Protein AF-A0A3D2Q8N7-F1 (afdb_monomer)

Mean predicted aligned error: 4.84 Å

Secondary structure (DSSP, 8-state):
-HHHHHTTSS-HHHHHHHHHHHHHHHHHHHHHHHHHHHHHSSS-GGGGTT-HHHHHHHHHHHHHHHHHHHHHHHHTT----HHHHHHHHHHHHHHHHH-

pLDDT: mean 90.12, std 7.33, range [51.91, 97.88]

Radius of gyration: 17.2 Å; Cα contacts (8 Å, |Δi|>4): 54; chains: 1; bounding box: 36×18×46 Å

Foldseek 3Di:
DCVCCVVVVDPPVRVVVVCVVVVVVCCVPPVPVVVCCLPPVQAPCVVCPVPNVLVVVLLVQLVVQLVVVVVVCVVVVHDDDSVCSSSVSSNVSRVVVVD

Solvent-accessible surface area (backbone atoms only — not comparable to full-atom values): 5669 Å² total; per-residue (Å²): 112,68,66,48,39,72,70,67,79,35,56,67,72,59,49,51,56,53,45,54,54,52,52,50,51,45,47,71,77,59,33,63,64,59,52,48,43,62,56,59,69,68,41,68,66,78,82,30,71,93,45,56,68,57,55,53,52,43,53,52,49,18,52,50,55,30,50,53,51,50,51,56,34,55,74,74,66,48,94,71,62,66,65,58,42,41,52,51,33,46,46,52,48,42,44,74,74,71,102

Sequence (99 aa):
MGTSVGSGALTLVRAVFIAAIFEFAGAFFAGAQVSQTIQRGLVDPDLFLTTPLVLILGMCGALLGTGIWLQIASYFGWPVSTTHAIVGAILGFGGIIGG

Structure (mmCIF, N/CA/C/O backbone):
data_AF-A0A3D2Q8N7-F1
#
_entry.id   AF-A0A3D2Q8N7-F1
#
loop_
_atom_site.group_PDB
_atom_site.id
_atom_site.type_symbol
_atom_site.label_atom_id
_atom_site.label_alt_id
_atom_site.label_comp_id
_atom_site.label_asym_id
_atom_site.label_entity_id
_atom_site.label_seq_id
_atom_site.pdbx_PDB_ins_code
_atom_site.Cartn_x
_atom_site.Cartn_y
_atom_site.Cartn_z
_atom_site.occupancy
_atom_site.B_iso_or_equiv
_atom_site.auth_seq_id
_atom_site.auth_comp_id
_atom_site.auth_asym_id
_atom_site.auth_atom_id
_atom_site.pdbx_PDB_model_num
ATOM 1 N N . MET A 1 1 ? -11.645 4.044 8.297 1.00 84.44 1 MET A N 1
ATOM 2 C CA . MET A 1 1 ? -12.198 3.544 9.581 1.00 84.44 1 MET A CA 1
ATOM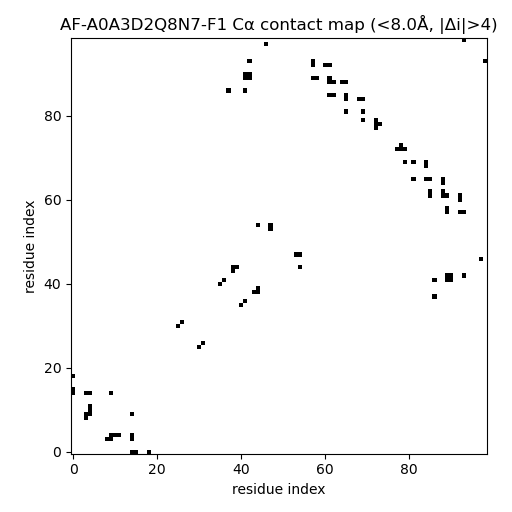 3 C C . MET A 1 1 ? -11.899 4.412 10.816 1.00 84.44 1 MET A C 1
ATOM 5 O O . MET A 1 1 ? -12.456 4.124 11.869 1.00 84.44 1 MET A O 1
ATOM 9 N N . GLY A 1 2 ? -11.080 5.475 10.739 1.00 86.38 2 GLY A N 1
ATOM 10 C CA . GLY A 1 2 ? -10.727 6.284 11.923 1.00 86.38 2 GLY A CA 1
ATOM 11 C C . GLY A 1 2 ? -11.904 7.009 12.593 1.00 86.38 2 GLY A C 1
ATOM 12 O O . GLY A 1 2 ? -11.971 7.059 13.815 1.00 86.38 2 GLY A O 1
ATOM 13 N N . THR A 1 3 ? -12.876 7.494 11.814 1.00 91.19 3 THR A N 1
ATOM 14 C CA . THR A 1 3 ? 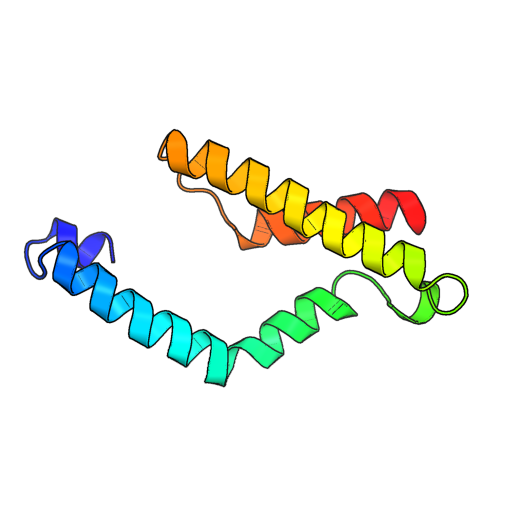-14.074 8.182 12.330 1.00 91.19 3 THR A CA 1
ATOM 15 C C . THR A 1 3 ? -15.013 7.238 13.081 1.00 91.19 3 THR A C 1
ATOM 17 O O . THR A 1 3 ? -15.451 7.568 14.175 1.00 91.19 3 THR A O 1
ATOM 20 N N . SER A 1 4 ? -15.276 6.043 12.543 1.00 90.75 4 SER A N 1
ATOM 21 C CA . SER A 1 4 ? -16.187 5.058 13.147 1.00 90.75 4 SER A CA 1
ATOM 22 C C . SER A 1 4 ? -15.652 4.455 14.447 1.00 90.75 4 SER A C 1
ATOM 24 O O . SER A 1 4 ? -16.427 4.161 15.355 1.00 90.75 4 SER A O 1
ATOM 26 N N . VAL A 1 5 ? -14.331 4.257 14.536 1.00 92.12 5 VAL A N 1
ATOM 27 C CA . VAL A 1 5 ? -13.685 3.795 15.774 1.00 92.12 5 VAL A CA 1
ATOM 28 C C . VAL A 1 5 ? -13.546 4.952 16.768 1.00 92.12 5 VAL A C 1
ATOM 30 O O . VAL A 1 5 ? -13.842 4.779 17.945 1.00 92.12 5 VAL A O 1
ATOM 33 N N . GLY A 1 6 ? -13.174 6.149 16.299 1.00 90.19 6 GLY A N 1
ATOM 34 C CA . GLY A 1 6 ? -13.028 7.341 17.140 1.00 90.19 6 GLY A CA 1
ATOM 35 C C . GLY A 1 6 ? -14.338 7.843 17.758 1.00 90.19 6 GLY A C 1
ATOM 36 O O . GLY A 1 6 ? -14.314 8.378 18.861 1.00 90.19 6 GLY A O 1
ATOM 37 N N . SER A 1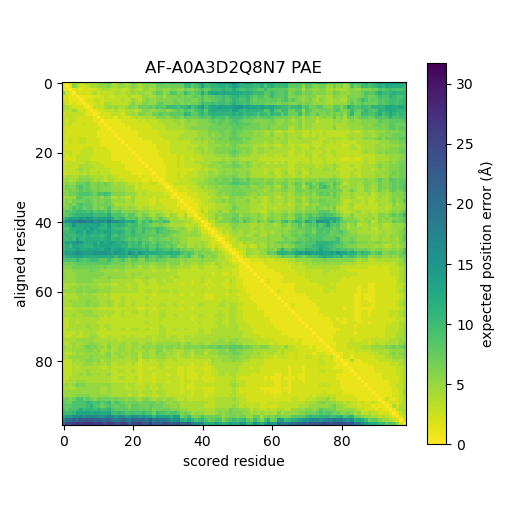 7 ? -15.484 7.628 17.101 1.00 94.06 7 SER A N 1
ATOM 38 C CA . SER A 1 7 ? -16.809 7.970 17.640 1.00 94.06 7 SER A CA 1
ATOM 39 C C . SER A 1 7 ? -17.388 6.919 18.596 1.00 94.06 7 SER A C 1
ATOM 41 O O . SER A 1 7 ? -18.500 7.095 19.089 1.00 94.06 7 SER A O 1
ATOM 43 N N . GLY A 1 8 ? -16.694 5.796 18.813 1.00 89.06 8 GLY A N 1
ATOM 44 C CA . GLY A 1 8 ? -17.183 4.680 19.628 1.00 89.06 8 GLY A CA 1
ATOM 45 C C . GLY A 1 8 ? -18.279 3.830 18.971 1.00 89.06 8 GLY A C 1
ATOM 46 O O . GLY A 1 8 ? -18.816 2.934 19.618 1.00 89.06 8 GLY A O 1
ATOM 47 N N . ALA A 1 9 ? -18.607 4.062 17.694 1.00 92.69 9 ALA A N 1
ATOM 48 C CA . ALA A 1 9 ? -19.631 3.289 16.984 1.00 92.69 9 ALA A CA 1
ATOM 49 C C . ALA A 1 9 ? -19.183 1.845 16.693 1.00 92.69 9 ALA A C 1
ATOM 51 O O . ALA A 1 9 ? -20.001 0.925 16.672 1.00 92.69 9 ALA A O 1
ATOM 52 N N . LEU A 1 10 ? -17.881 1.633 16.474 1.00 91.06 10 LEU A N 1
ATOM 53 C CA . LEU A 1 10 ? -17.286 0.317 16.240 1.00 91.06 10 LEU A CA 1
ATOM 54 C C . LEU A 1 10 ? -16.036 0.115 17.097 1.00 91.06 10 LEU A C 1
ATOM 56 O O . LEU A 1 10 ? -15.230 1.022 17.278 1.00 91.06 10 LEU A O 1
ATOM 60 N N . THR A 1 11 ? -15.830 -1.116 17.568 1.00 94.19 11 THR A N 1
ATOM 61 C CA . THR A 1 11 ? -14.559 -1.509 18.188 1.00 94.19 11 THR A CA 1
ATOM 62 C C . THR A 1 11 ? -13.481 -1.699 17.120 1.00 94.19 11 THR A C 1
ATOM 64 O O . THR A 1 11 ? -13.786 -2.075 15.985 1.00 94.19 11 THR A O 1
ATOM 67 N N . LEU A 1 12 ? -12.210 -1.490 17.484 1.00 93.31 12 LEU A N 1
ATOM 68 C CA . LEU A 1 12 ? -11.076 -1.586 16.555 1.00 93.31 12 LEU A CA 1
ATOM 69 C C . LEU A 1 12 ? -11.047 -2.928 15.806 1.00 93.31 12 LEU A C 1
ATOM 71 O O . LEU A 1 12 ? -10.958 -2.952 14.584 1.00 93.31 12 LEU A O 1
ATOM 75 N N . VAL A 1 13 ? -11.200 -4.041 16.531 1.00 94.00 13 VAL A N 1
ATOM 76 C CA . VAL A 1 13 ? -11.171 -5.392 15.946 1.00 94.00 13 VAL A CA 1
ATOM 77 C C . VAL A 1 13 ? -12.281 -5.571 14.907 1.00 94.00 13 VAL A C 1
ATOM 79 O O . VAL A 1 13 ? -12.021 -6.046 13.804 1.00 94.00 13 VAL A O 1
ATOM 82 N N . ARG A 1 14 ? -13.513 -5.139 15.216 1.00 94.06 14 ARG A N 1
ATOM 83 C CA . ARG A 1 14 ? -14.641 -5.225 14.274 1.00 94.06 14 ARG A CA 1
ATOM 84 C C . ARG A 1 14 ? -14.403 -4.357 13.041 1.00 94.06 14 ARG A C 1
ATOM 86 O O . ARG A 1 14 ? -14.659 -4.805 11.928 1.00 94.06 14 ARG A O 1
ATOM 93 N N . ALA A 1 15 ? -13.883 -3.146 13.232 1.00 95.00 15 ALA A N 1
ATOM 94 C CA . ALA A 1 15 ? -13.582 -2.237 12.133 1.00 95.00 15 ALA A CA 1
ATOM 95 C C . ALA A 1 15 ? -12.517 -2.805 11.180 1.00 95.00 15 ALA A C 1
ATOM 97 O O . ALA A 1 15 ? -12.662 -2.656 9.970 1.00 95.00 15 ALA A O 1
ATOM 98 N N . VAL A 1 16 ? -11.493 -3.492 11.702 1.00 94.69 16 VAL A N 1
ATOM 99 C CA . VAL A 1 16 ? -10.456 -4.148 10.885 1.00 94.69 16 VAL A CA 1
ATOM 100 C C . VAL A 1 16 ? -11.040 -5.284 10.043 1.00 94.69 16 VAL A C 1
ATOM 102 O O . VAL A 1 16 ? -10.764 -5.341 8.848 1.00 94.69 16 VAL A O 1
ATOM 105 N N . PHE A 1 17 ? -11.886 -6.148 10.616 1.00 95.69 17 PHE A N 1
ATOM 106 C CA . PHE A 1 17 ? -12.527 -7.228 9.852 1.00 95.69 17 PHE A CA 1
ATOM 107 C C . PHE A 1 17 ? -13.426 -6.701 8.732 1.00 95.69 17 PHE A C 1
ATOM 109 O O . PHE A 1 17 ? -13.362 -7.192 7.606 1.00 95.69 17 PHE A O 1
ATOM 116 N N . ILE A 1 18 ? -14.237 -5.680 9.025 1.00 94.94 18 ILE A N 1
ATOM 117 C CA . ILE A 1 18 ? -15.084 -5.035 8.016 1.00 94.94 18 ILE A CA 1
ATOM 118 C C . ILE A 1 18 ? -14.203 -4.422 6.923 1.00 94.94 18 ILE A C 1
ATOM 120 O O . ILE A 1 18 ? -14.440 -4.671 5.744 1.00 94.94 18 ILE A O 1
ATOM 124 N N . ALA A 1 19 ? -13.163 -3.671 7.299 1.00 94.94 19 ALA A N 1
ATOM 125 C CA . ALA A 1 19 ? -12.242 -3.070 6.340 1.00 94.94 19 ALA A CA 1
ATOM 126 C C . ALA A 1 19 ? -11.610 -4.127 5.430 1.00 94.94 19 ALA A C 1
ATOM 128 O O . ALA A 1 19 ? -11.664 -3.971 4.222 1.00 94.94 19 ALA A O 1
ATOM 129 N N . ALA A 1 20 ? -11.099 -5.231 5.977 1.00 95.12 20 ALA A N 1
ATOM 130 C CA . ALA A 1 20 ? -10.468 -6.283 5.183 1.00 95.12 20 ALA A CA 1
ATOM 131 C C . ALA A 1 20 ? -11.399 -6.854 4.097 1.00 95.12 20 ALA A C 1
ATOM 133 O O . ALA A 1 20 ? -10.983 -6.999 2.949 1.00 95.12 20 ALA A O 1
ATOM 134 N N . ILE A 1 21 ? -12.664 -7.136 4.438 1.00 96.62 21 ILE A N 1
ATOM 135 C CA . ILE A 1 21 ? -13.647 -7.681 3.486 1.00 96.62 21 ILE A CA 1
ATOM 136 C C . ILE A 1 21 ? -13.949 -6.668 2.378 1.00 96.62 21 ILE A C 1
ATOM 138 O O . ILE A 1 21 ? -13.921 -7.018 1.199 1.00 96.62 21 ILE A O 1
ATOM 142 N N . PHE A 1 22 ? -14.237 -5.419 2.745 1.00 95.69 22 PHE A N 1
ATOM 143 C CA . PHE A 1 22 ? -14.640 -4.400 1.775 1.00 95.69 22 PHE A CA 1
ATOM 144 C C . PHE A 1 22 ? -13.470 -3.873 0.935 1.00 95.69 22 PHE A C 1
ATOM 146 O O . PHE A 1 22 ? -13.662 -3.631 -0.252 1.00 95.69 22 PHE A O 1
ATOM 153 N N . GLU A 1 23 ? -12.268 -3.753 1.501 1.00 94.94 23 GLU A N 1
ATOM 154 C CA . GLU A 1 23 ? -11.044 -3.416 0.759 1.00 94.94 23 GLU A CA 1
ATOM 155 C C . GLU A 1 23 ? -10.724 -4.504 -0.269 1.00 94.94 23 GLU A C 1
ATOM 157 O O . GLU A 1 23 ? -10.489 -4.202 -1.437 1.00 94.94 23 GLU A O 1
ATOM 162 N N . PHE A 1 24 ? -10.794 -5.783 0.123 1.00 95.12 24 PHE A N 1
ATOM 163 C CA . PHE A 1 24 ? -10.580 -6.889 -0.809 1.00 95.12 24 PHE A CA 1
ATOM 164 C C . PHE A 1 24 ? -11.645 -6.923 -1.910 1.00 95.12 24 PHE A C 1
ATOM 166 O O . PHE A 1 24 ? -11.308 -7.020 -3.089 1.00 95.12 24 PHE A O 1
ATOM 173 N N . ALA A 1 25 ? -12.925 -6.811 -1.544 1.00 96.06 25 ALA A N 1
ATOM 174 C CA . ALA A 1 25 ? -14.014 -6.781 -2.514 1.00 96.06 25 ALA A CA 1
ATOM 175 C C . ALA A 1 25 ? -13.861 -5.598 -3.486 1.00 96.06 25 ALA A C 1
ATOM 177 O O . ALA A 1 25 ? -13.974 -5.778 -4.697 1.00 96.06 25 ALA A O 1
ATOM 178 N N . GLY A 1 26 ? -13.538 -4.407 -2.978 1.00 94.50 26 GLY A N 1
ATOM 179 C CA . GLY A 1 26 ? -13.271 -3.227 -3.797 1.00 94.50 26 GLY A CA 1
ATOM 180 C C . GLY A 1 26 ? -12.089 -3.432 -4.744 1.00 94.50 26 GLY A C 1
ATOM 181 O O . GLY A 1 26 ? -12.211 -3.170 -5.939 1.00 94.50 26 GLY A O 1
ATOM 182 N N . ALA A 1 27 ? -10.972 -3.968 -4.248 1.00 92.56 27 ALA A N 1
ATOM 183 C CA . ALA A 1 27 ? -9.804 -4.274 -5.069 1.00 92.56 27 ALA A CA 1
ATOM 184 C C . ALA A 1 27 ? -10.119 -5.305 -6.166 1.00 92.56 27 ALA A C 1
ATOM 186 O O . ALA A 1 27 ? -9.692 -5.137 -7.307 1.00 92.56 27 ALA A O 1
ATOM 187 N N . PHE A 1 28 ? -10.904 -6.336 -5.850 1.00 93.81 28 PHE A N 1
ATOM 188 C CA . PHE A 1 28 ? -11.279 -7.380 -6.800 1.00 93.81 28 PHE A CA 1
ATOM 189 C C . PHE A 1 28 ? -12.236 -6.871 -7.889 1.00 93.81 28 PHE A C 1
ATOM 191 O O . PHE A 1 28 ? -12.011 -7.126 -9.070 1.00 93.81 28 PHE A O 1
ATOM 198 N N . PHE A 1 29 ? -13.287 -6.133 -7.516 1.00 93.25 29 PHE A N 1
ATOM 199 C CA . PHE A 1 29 ? -14.314 -5.688 -8.466 1.00 93.25 29 PHE A CA 1
ATOM 200 C C . PHE A 1 29 ? -13.956 -4.392 -9.206 1.00 93.25 29 PHE A C 1
ATOM 202 O O . PHE A 1 29 ? -14.359 -4.224 -10.354 1.00 93.25 29 PHE A O 1
ATOM 209 N N . ALA A 1 30 ? -13.216 -3.477 -8.574 1.00 91.44 30 ALA A N 1
ATOM 210 C CA . ALA A 1 30 ? -12.954 -2.132 -9.098 1.00 91.44 30 ALA A CA 1
ATOM 211 C C . ALA A 1 30 ? -11.458 -1.796 -9.261 1.00 91.44 30 ALA A C 1
ATOM 213 O O . ALA A 1 30 ? -11.119 -0.735 -9.787 1.00 91.44 30 ALA A O 1
ATOM 214 N N . GLY A 1 31 ? -10.539 -2.679 -8.856 1.00 88.94 31 GLY A N 1
ATOM 215 C CA . GLY A 1 31 ? -9.098 -2.399 -8.902 1.00 88.94 31 GLY A CA 1
ATOM 216 C C . GLY A 1 31 ? -8.488 -2.379 -10.308 1.00 88.94 31 GLY A C 1
ATOM 217 O O . GLY A 1 31 ? -7.444 -1.757 -10.512 1.00 88.94 31 GLY A O 1
ATOM 218 N N . ALA A 1 32 ? -9.134 -3.012 -11.293 1.00 88.88 32 ALA A N 1
ATOM 219 C CA . ALA A 1 32 ? -8.583 -3.173 -12.642 1.00 88.88 32 ALA A CA 1
ATOM 220 C C . ALA A 1 32 ? -8.290 -1.832 -13.337 1.00 88.88 32 ALA A C 1
ATOM 222 O O . ALA A 1 32 ? -7.217 -1.654 -13.912 1.00 88.88 32 ALA A O 1
ATOM 223 N N . GLN A 1 33 ? -9.208 -0.866 -13.235 1.00 87.12 33 GLN A N 1
ATOM 224 C CA . GLN A 1 33 ? -9.058 0.434 -13.891 1.00 87.12 33 GLN A CA 1
ATOM 225 C C . GLN A 1 33 ? -7.884 1.236 -13.312 1.00 87.12 33 GLN A C 1
ATOM 227 O O . GLN A 1 33 ? -7.105 1.821 -14.058 1.00 87.12 33 GLN A O 1
ATOM 232 N N . VAL A 1 34 ? -7.708 1.221 -11.986 1.00 87.19 34 VAL A N 1
ATOM 233 C CA . VAL A 1 34 ? -6.584 1.907 -11.327 1.00 87.19 34 VAL A CA 1
ATOM 234 C C . VAL A 1 34 ? -5.259 1.228 -11.671 1.00 87.19 34 VAL A C 1
ATOM 236 O O . VAL A 1 34 ? -4.280 1.908 -11.974 1.00 87.19 34 VAL A O 1
ATOM 239 N N . SER A 1 35 ? -5.232 -0.109 -11.682 1.00 86.06 35 SER A N 1
ATOM 240 C CA . SER A 1 35 ? -4.037 -0.872 -12.051 1.00 86.06 35 SER A CA 1
ATOM 241 C C . SER A 1 35 ? -3.588 -0.563 -13.483 1.00 86.06 35 SER A C 1
ATOM 243 O O . SER A 1 35 ? -2.401 -0.341 -13.724 1.00 86.06 35 SER A O 1
ATOM 245 N N . GLN A 1 36 ? -4.535 -0.440 -14.417 1.00 85.25 36 GLN A N 1
ATOM 246 C CA . GLN A 1 36 ? -4.241 -0.083 -15.803 1.00 85.25 36 GLN A CA 1
ATOM 247 C C . GLN A 1 36 ? -3.657 1.332 -15.934 1.00 85.25 36 GLN A C 1
ATOM 249 O O . GLN A 1 36 ? -2.693 1.525 -16.677 1.00 85.25 36 GLN A O 1
ATOM 254 N N . THR A 1 37 ? -4.181 2.301 -15.178 1.00 86.25 37 THR A N 1
ATOM 255 C CA . THR A 1 37 ? -3.632 3.666 -15.130 1.00 86.25 37 THR A CA 1
ATOM 256 C C . THR A 1 37 ? -2.204 3.685 -14.590 1.00 86.25 37 THR A C 1
ATOM 258 O O . THR A 1 37 ? -1.361 4.389 -15.136 1.00 86.25 37 THR A O 1
ATOM 261 N N . ILE A 1 38 ? -1.894 2.892 -13.561 1.00 84.75 38 ILE A N 1
ATOM 262 C CA . ILE A 1 38 ? -0.530 2.816 -13.015 1.00 84.75 38 ILE A CA 1
ATOM 263 C C . ILE A 1 38 ? 0.439 2.164 -14.015 1.00 84.75 38 ILE A C 1
ATOM 265 O O . ILE A 1 38 ? 1.574 2.613 -14.139 1.00 84.75 38 ILE A O 1
ATOM 269 N N . GLN A 1 39 ? 0.000 1.136 -14.749 1.00 74.50 39 GLN A N 1
ATOM 270 C CA . GLN A 1 39 ? 0.859 0.407 -15.689 1.00 74.50 39 GLN A CA 1
ATOM 271 C C . GLN A 1 39 ? 1.118 1.154 -16.998 1.00 74.50 39 GLN A C 1
ATOM 273 O O . GLN A 1 39 ? 2.253 1.175 -17.450 1.00 74.50 39 GLN A O 1
ATOM 278 N N . ARG A 1 40 ? 0.078 1.719 -17.626 1.00 76.69 40 ARG A N 1
ATOM 279 C CA . ARG A 1 40 ? 0.179 2.357 -18.955 1.00 76.69 40 ARG A CA 1
ATOM 280 C C . ARG A 1 40 ? 0.086 3.876 -18.927 1.00 76.69 40 ARG A C 1
ATOM 282 O O . ARG A 1 40 ? 0.478 4.524 -19.885 1.00 76.69 40 ARG A O 1
ATOM 289 N N . GLY A 1 41 ? -0.467 4.451 -17.863 1.00 75.62 41 GLY A N 1
ATOM 290 C CA . GLY A 1 41 ? -0.620 5.900 -17.737 1.00 75.62 41 GLY A CA 1
ATOM 291 C C . GLY A 1 41 ? 0.623 6.614 -17.206 1.00 75.62 41 GLY A C 1
ATOM 292 O O . GLY A 1 41 ? 0.668 7.837 -17.269 1.00 75.62 41 GLY A O 1
ATOM 293 N N . LEU A 1 42 ? 1.608 5.878 -16.672 1.00 81.94 42 LEU A N 1
ATOM 294 C CA . LEU A 1 42 ? 2.821 6.449 -16.066 1.00 81.94 42 LEU A CA 1
ATOM 295 C C . LEU A 1 42 ? 4.100 6.136 -16.844 1.00 81.94 42 LEU A C 1
ATOM 297 O O . LEU A 1 42 ? 4.991 6.976 -16.909 1.00 81.94 42 LEU A O 1
ATOM 301 N N . VAL A 1 43 ? 4.205 4.931 -17.402 1.00 80.56 43 VAL A N 1
ATOM 302 C CA . VAL A 1 43 ? 5.355 4.472 -18.186 1.00 80.56 43 VAL A CA 1
ATOM 303 C C . VAL A 1 43 ? 4.808 3.754 -19.409 1.00 80.56 43 VAL A C 1
ATOM 305 O O . VAL A 1 43 ? 3.911 2.926 -19.272 1.00 80.56 43 VAL A O 1
ATOM 308 N N . ASP A 1 44 ? 5.334 4.072 -20.590 1.00 82.75 44 ASP A N 1
ATOM 309 C CA . ASP A 1 44 ? 4.951 3.385 -21.819 1.00 82.75 44 ASP A CA 1
ATOM 310 C C . ASP A 1 44 ? 5.681 2.029 -21.903 1.00 82.75 44 ASP A C 1
ATOM 312 O O . ASP A 1 44 ? 6.910 2.007 -22.037 1.00 82.75 44 ASP A O 1
ATOM 316 N N . PRO A 1 45 ? 4.974 0.884 -21.800 1.00 77.88 45 PRO A N 1
ATOM 317 C CA . PRO A 1 45 ? 5.600 -0.434 -21.853 1.00 77.88 45 PRO A CA 1
ATOM 318 C C . PRO A 1 45 ? 6.243 -0.726 -23.213 1.00 77.88 45 PRO A C 1
ATOM 320 O O . PRO A 1 45 ? 7.159 -1.550 -23.281 1.00 77.88 45 PRO A O 1
ATOM 323 N N . ASP A 1 46 ? 5.793 -0.055 -24.278 1.00 82.12 46 ASP A N 1
ATOM 324 C CA . ASP A 1 46 ? 6.261 -0.305 -25.642 1.00 82.12 46 ASP A CA 1
ATOM 325 C C . ASP A 1 46 ? 7.719 0.154 -25.839 1.00 82.12 46 ASP A C 1
ATOM 327 O O . ASP A 1 46 ? 8.456 -0.396 -26.662 1.00 82.12 46 ASP A O 1
ATOM 331 N N . LEU A 1 47 ? 8.194 1.082 -25.002 1.00 78.62 47 LEU A N 1
ATOM 332 C CA . LEU A 1 47 ? 9.596 1.512 -24.971 1.00 78.62 47 LEU A CA 1
ATOM 333 C C . LEU A 1 47 ? 10.547 0.417 -24.459 1.00 78.62 47 LEU A C 1
ATOM 335 O O . LEU A 1 47 ? 11.742 0.449 -24.747 1.00 78.62 47 LEU A O 1
ATOM 339 N N . PHE A 1 48 ? 10.028 -0.577 -23.732 1.00 80.81 48 PHE A N 1
ATOM 340 C CA . PHE A 1 48 ? 10.817 -1.633 -23.088 1.00 80.81 48 PHE A CA 1
ATOM 341 C C . PHE A 1 48 ? 10.728 -2.982 -23.813 1.00 80.81 48 PHE A C 1
ATOM 343 O O . PHE A 1 48 ? 11.200 -3.992 -23.289 1.00 80.81 48 PHE A O 1
ATOM 350 N N . LEU A 1 49 ? 10.162 -3.030 -25.026 1.00 80.94 49 LEU A N 1
ATOM 351 C CA . LEU A 1 49 ? 9.996 -4.277 -25.791 1.00 80.94 49 LEU A CA 1
ATOM 352 C C . LEU A 1 49 ? 11.328 -4.965 -26.120 1.00 80.94 49 LEU A C 1
ATOM 354 O O . LEU A 1 49 ? 11.390 -6.191 -26.207 1.00 80.94 49 LEU A O 1
ATOM 358 N N . THR A 1 50 ? 12.403 -4.193 -26.277 1.00 80.31 50 THR A N 1
ATOM 359 C CA . THR A 1 50 ? 13.754 -4.713 -26.532 1.00 80.31 50 THR A CA 1
ATOM 360 C C . THR A 1 50 ? 14.466 -5.165 -25.254 1.00 80.31 50 THR A C 1
ATOM 362 O O . THR A 1 50 ? 15.408 -5.954 -25.327 1.00 80.31 50 THR A O 1
ATOM 365 N N . THR A 1 51 ? 14.017 -4.707 -24.080 1.00 84.56 51 THR A N 1
ATOM 366 C CA . THR A 1 51 ? 14.640 -4.963 -22.770 1.00 84.56 51 THR A CA 1
ATOM 367 C C . THR A 1 51 ? 13.600 -5.183 -21.651 1.00 84.56 51 THR A C 1
ATOM 369 O O . THR A 1 51 ? 13.620 -4.502 -20.622 1.00 84.56 51 THR A O 1
ATOM 372 N N . PRO A 1 52 ? 12.719 -6.198 -21.759 1.00 85.50 52 PRO A N 1
ATOM 373 C CA . PRO A 1 52 ? 11.605 -6.398 -20.819 1.00 85.50 52 PRO A CA 1
ATOM 374 C C . PRO A 1 52 ? 12.056 -6.652 -19.371 1.00 85.50 52 PRO A C 1
ATOM 376 O O . PRO A 1 52 ? 11.348 -6.325 -18.420 1.00 85.50 52 PRO A O 1
ATOM 379 N N . LEU A 1 53 ? 13.264 -7.197 -19.186 1.00 89.81 53 LEU A N 1
ATOM 380 C CA . LEU A 1 53 ? 13.867 -7.417 -17.870 1.00 89.81 53 LEU A CA 1
ATOM 381 C C . LEU A 1 53 ? 14.044 -6.105 -17.086 1.00 89.81 53 LEU A C 1
ATOM 383 O O . LEU A 1 53 ? 13.889 -6.085 -15.866 1.00 89.81 53 LEU A O 1
ATOM 387 N N . VAL A 1 54 ? 14.340 -5.009 -17.785 1.00 88.44 54 VAL A N 1
ATOM 388 C CA . VAL A 1 54 ? 14.571 -3.698 -17.176 1.00 88.44 54 VAL A CA 1
ATOM 389 C C . VAL A 1 54 ? 13.271 -3.132 -16.608 1.00 88.44 54 VAL A C 1
ATOM 391 O O . VAL A 1 54 ? 13.264 -2.629 -15.486 1.00 88.44 54 VAL A O 1
ATOM 394 N N . LEU A 1 55 ? 12.154 -3.300 -17.324 1.00 88.81 55 LEU A N 1
ATOM 395 C CA . LEU A 1 55 ? 10.832 -2.911 -16.834 1.00 88.81 55 LEU A CA 1
ATOM 396 C C . LEU A 1 55 ? 10.434 -3.709 -15.585 1.00 88.81 55 LEU A C 1
ATOM 398 O O . LEU A 1 55 ? 9.946 -3.132 -14.615 1.00 88.81 55 LEU A O 1
ATOM 402 N N . ILE A 1 56 ? 10.680 -5.023 -15.581 1.00 90.50 56 ILE A N 1
ATOM 403 C CA . ILE A 1 56 ? 10.396 -5.889 -14.424 1.00 90.50 56 ILE A CA 1
ATOM 404 C C . ILE A 1 56 ? 11.203 -5.435 -13.205 1.00 90.50 56 ILE A C 1
ATOM 406 O O . ILE A 1 56 ? 10.636 -5.232 -12.132 1.00 90.50 56 ILE A O 1
ATOM 410 N N . LEU A 1 57 ? 12.513 -5.229 -13.369 1.00 92.12 57 LEU A N 1
ATOM 411 C CA . LEU A 1 57 ? 13.384 -4.745 -12.296 1.00 92.12 57 LEU A CA 1
ATOM 412 C C . LEU A 1 57 ? 12.959 -3.358 -11.798 1.00 92.12 57 LEU A C 1
ATOM 414 O O . LEU A 1 57 ? 12.939 -3.137 -10.588 1.00 92.12 57 LEU A O 1
ATOM 418 N N . GLY A 1 58 ? 12.566 -2.456 -12.700 1.00 91.56 58 GLY A N 1
ATOM 419 C CA . GLY A 1 58 ? 12.045 -1.131 -12.362 1.00 91.56 58 GLY A CA 1
ATOM 420 C C . GLY A 1 58 ? 10.764 -1.196 -11.528 1.00 91.56 58 GLY A C 1
ATOM 421 O O . GLY A 1 58 ? 10.689 -0.585 -10.462 1.00 91.56 58 GLY A O 1
ATOM 422 N N . MET A 1 59 ? 9.790 -2.011 -11.944 1.00 91.69 59 MET A N 1
ATOM 423 C CA . MET A 1 59 ? 8.547 -2.247 -11.196 1.00 91.69 59 MET A CA 1
ATOM 424 C C . MET A 1 59 ? 8.807 -2.881 -9.822 1.00 91.69 59 MET A C 1
ATOM 426 O O . MET A 1 59 ? 8.247 -2.438 -8.818 1.00 91.69 59 MET A O 1
ATOM 430 N N . CYS A 1 60 ? 9.680 -3.889 -9.748 1.00 94.31 60 CYS A N 1
ATOM 431 C CA . CYS A 1 60 ? 10.084 -4.498 -8.480 1.00 94.31 60 CYS A CA 1
ATOM 432 C C . CYS A 1 60 ? 10.770 -3.479 -7.559 1.00 94.31 60 CYS A C 1
ATOM 434 O O . CYS A 1 60 ? 10.454 -3.418 -6.370 1.00 94.31 60 CYS A O 1
ATOM 436 N N . GLY A 1 61 ? 11.665 -2.652 -8.103 1.00 94.69 61 GLY A N 1
ATOM 437 C CA . GLY A 1 61 ? 12.312 -1.563 -7.375 1.00 94.69 61 GLY A CA 1
ATOM 438 C C . GLY A 1 61 ? 11.306 -0.536 -6.854 1.00 94.69 61 GLY A C 1
ATOM 439 O O . GLY A 1 61 ? 11.380 -0.148 -5.689 1.00 94.69 61 GLY A O 1
ATOM 440 N N . ALA A 1 62 ? 10.317 -0.158 -7.669 1.00 94.12 62 ALA A N 1
ATOM 441 C CA . ALA A 1 62 ? 9.260 0.768 -7.273 1.00 94.12 62 ALA A CA 1
ATOM 442 C C . ALA A 1 62 ? 8.397 0.213 -6.127 1.00 94.12 62 ALA A C 1
ATOM 444 O O . ALA A 1 62 ? 8.101 0.937 -5.171 1.00 94.12 62 ALA A O 1
ATOM 445 N N . LEU A 1 63 ? 8.046 -1.077 -6.176 1.00 94.81 63 LEU A N 1
ATOM 446 C CA . LEU A 1 63 ? 7.325 -1.764 -5.099 1.00 94.81 63 LEU A CA 1
ATOM 447 C C . LEU A 1 63 ? 8.150 -1.832 -3.811 1.00 94.81 63 LEU A C 1
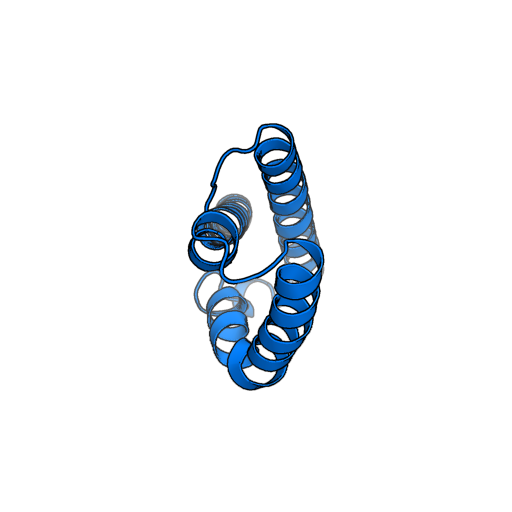ATOM 449 O O . LEU A 1 63 ? 7.625 -1.527 -2.741 1.00 94.81 63 LEU A O 1
ATOM 453 N N . LEU A 1 64 ? 9.436 -2.187 -3.902 1.00 97.19 64 LEU A N 1
ATOM 454 C CA . LEU A 1 64 ? 10.327 -2.248 -2.741 1.00 97.19 64 LEU A CA 1
ATOM 455 C 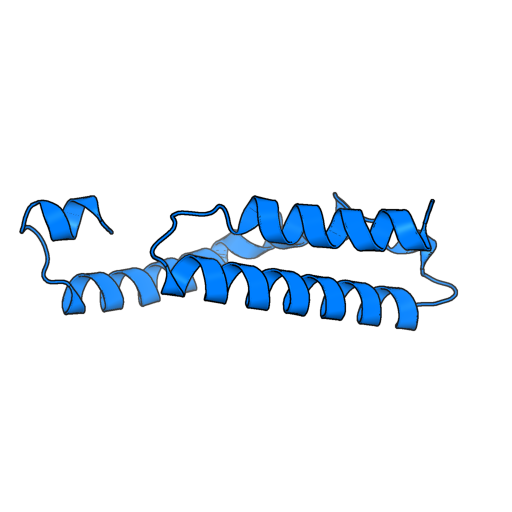C . LEU A 1 64 ? 10.525 -0.868 -2.106 1.00 97.19 64 LEU A C 1
ATOM 457 O O . LEU A 1 64 ? 10.351 -0.726 -0.897 1.00 97.19 64 LEU A O 1
ATOM 461 N N . GLY A 1 65 ? 10.832 0.155 -2.906 1.00 96.75 65 GLY A N 1
ATOM 462 C CA . GLY A 1 65 ? 11.020 1.522 -2.418 1.00 96.75 65 GLY A CA 1
ATOM 463 C C . GLY A 1 65 ? 9.755 2.076 -1.763 1.00 96.75 65 GLY A C 1
ATOM 464 O O . GLY A 1 65 ? 9.809 2.605 -0.651 1.00 96.75 65 GLY A O 1
ATOM 465 N N . THR A 1 66 ? 8.601 1.867 -2.402 1.00 97.06 66 THR A N 1
ATOM 466 C CA . THR A 1 66 ? 7.300 2.248 -1.837 1.00 97.06 66 THR A CA 1
ATOM 467 C C . THR A 1 66 ? 7.019 1.498 -0.537 1.00 97.06 66 THR A C 1
ATOM 469 O O . THR A 1 66 ? 6.655 2.121 0.455 1.00 97.06 66 THR A O 1
ATOM 472 N N . GLY A 1 67 ? 7.220 0.178 -0.503 1.00 96.88 67 GLY A N 1
ATOM 473 C CA . GLY A 1 67 ? 6.976 -0.645 0.683 1.00 96.88 67 GLY A CA 1
ATOM 474 C C . GLY A 1 67 ? 7.843 -0.245 1.877 1.00 96.88 67 GLY A C 1
ATOM 475 O O . GLY A 1 67 ? 7.330 -0.112 2.988 1.00 96.88 67 GLY A O 1
ATOM 476 N N . ILE A 1 68 ? 9.134 0.021 1.650 1.00 97.81 68 ILE A N 1
ATOM 477 C CA . ILE A 1 68 ? 10.050 0.504 2.693 1.00 97.81 68 ILE A CA 1
ATOM 478 C C . ILE A 1 68 ? 9.565 1.850 3.239 1.00 97.81 68 ILE A C 1
ATOM 480 O O . ILE A 1 68 ? 9.445 2.013 4.454 1.00 97.81 68 ILE A O 1
ATOM 484 N N . TRP A 1 69 ? 9.235 2.798 2.357 1.00 97.12 69 TRP A N 1
ATOM 485 C CA . TRP A 1 69 ? 8.754 4.115 2.774 1.00 97.12 69 TRP A CA 1
ATOM 486 C C . TRP A 1 69 ? 7.445 4.035 3.566 1.00 97.12 69 TRP A C 1
ATOM 488 O O . TRP A 1 69 ? 7.319 4.649 4.628 1.00 97.12 69 TRP A O 1
ATOM 498 N N . LEU A 1 70 ? 6.485 3.237 3.093 1.00 97.38 70 LEU A 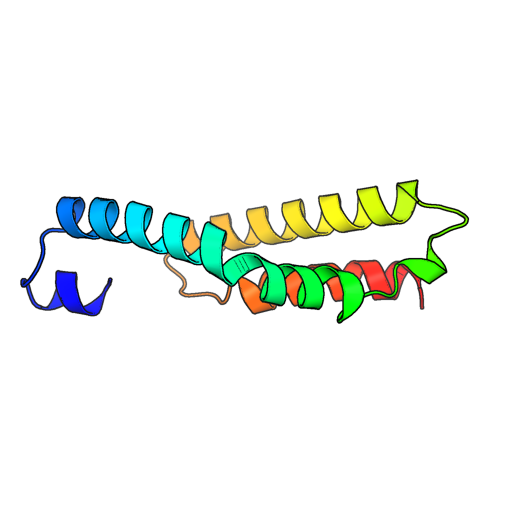N 1
ATOM 499 C CA . LEU A 1 70 ? 5.204 3.054 3.769 1.00 97.38 70 LEU A CA 1
ATOM 500 C C . LEU A 1 70 ? 5.356 2.367 5.125 1.00 97.38 70 LEU A C 1
ATOM 502 O O . LEU A 1 70 ? 4.658 2.755 6.063 1.00 97.38 70 LEU A O 1
ATOM 506 N N . GLN A 1 71 ? 6.275 1.410 5.272 1.00 97.44 71 GLN A N 1
ATOM 507 C CA . GLN A 1 71 ? 6.540 0.821 6.584 1.00 97.44 71 GLN A CA 1
ATOM 508 C C . GLN A 1 71 ? 7.162 1.811 7.559 1.00 97.44 71 GLN A C 1
ATOM 510 O O . GLN A 1 71 ? 6.738 1.846 8.714 1.00 97.44 71 GLN A O 1
ATOM 515 N N . ILE A 1 72 ? 8.110 2.637 7.109 1.00 97.88 72 ILE A N 1
ATOM 516 C CA . ILE A 1 72 ? 8.690 3.696 7.943 1.00 97.88 72 ILE A CA 1
ATOM 517 C C . ILE A 1 72 ? 7.588 4.662 8.394 1.00 97.88 72 ILE A C 1
ATOM 519 O O . ILE A 1 72 ? 7.423 4.892 9.591 1.00 97.88 72 ILE A O 1
ATOM 523 N N . ALA A 1 73 ? 6.781 5.172 7.463 1.00 97.25 73 ALA A N 1
ATOM 524 C CA . ALA A 1 73 ? 5.698 6.097 7.783 1.00 97.25 73 ALA A CA 1
ATOM 525 C C . ALA A 1 73 ? 4.651 5.477 8.726 1.00 97.25 73 ALA A C 1
ATOM 527 O O . ALA A 1 73 ? 4.241 6.118 9.693 1.00 97.25 73 ALA A O 1
ATOM 528 N N . SER A 1 74 ? 4.270 4.215 8.499 1.00 95.69 74 SER A N 1
ATOM 529 C CA . SER A 1 74 ? 3.319 3.492 9.355 1.00 95.69 74 SER A CA 1
ATOM 530 C C . SER A 1 74 ? 3.858 3.293 10.769 1.00 95.69 74 SER A C 1
ATOM 532 O O . SER A 1 74 ? 3.111 3.454 11.732 1.00 95.69 74 SER A O 1
ATOM 534 N N . TYR A 1 75 ? 5.153 2.990 10.907 1.00 97.12 75 TYR A N 1
ATOM 535 C CA . TYR A 1 75 ? 5.804 2.832 12.208 1.00 97.12 75 TYR A CA 1
ATOM 536 C C . TYR A 1 75 ? 5.779 4.130 13.026 1.00 97.12 75 TYR A C 1
ATOM 538 O O . TYR A 1 75 ? 5.491 4.103 14.221 1.00 97.12 75 TYR A O 1
ATOM 546 N N . PHE A 1 76 ? 6.014 5.275 12.380 1.00 96.88 76 PHE A N 1
ATOM 547 C CA . PHE A 1 76 ? 5.935 6.590 13.025 1.00 96.88 76 PHE A CA 1
ATOM 548 C C . PHE A 1 76 ? 4.508 7.163 13.104 1.00 96.88 76 PHE A C 1
ATOM 550 O O . PHE A 1 76 ? 4.316 8.258 13.634 1.00 96.88 76 PHE A O 1
ATOM 557 N N . GLY A 1 77 ? 3.500 6.446 12.596 1.00 93.25 77 GLY A N 1
ATOM 558 C CA . GLY A 1 77 ? 2.105 6.888 12.595 1.00 93.25 77 GLY A CA 1
ATOM 559 C C . GLY A 1 77 ? 1.825 8.076 11.668 1.00 93.25 77 GLY A C 1
ATOM 560 O O . GLY A 1 77 ? 0.838 8.785 11.865 1.00 93.25 77 GLY A O 1
ATOM 561 N N . TRP A 1 78 ? 2.679 8.324 10.673 1.00 96.94 78 TRP A N 1
ATOM 562 C CA . TRP A 1 78 ? 2.501 9.416 9.719 1.00 96.94 78 TRP A CA 1
ATOM 563 C C . TRP A 1 78 ? 1.472 9.038 8.647 1.00 96.94 78 TRP A C 1
ATOM 565 O O . TRP A 1 78 ? 1.682 8.071 7.910 1.00 96.94 78 TRP A O 1
ATOM 575 N N . PRO A 1 79 ? 0.372 9.800 8.503 1.00 93.19 79 PRO A N 1
ATOM 576 C CA . PRO A 1 79 ? -0.605 9.552 7.453 1.00 93.19 79 PRO A CA 1
ATOM 577 C C . PRO A 1 79 ? -0.041 10.016 6.102 1.00 93.19 79 PRO A C 1
ATOM 579 O O . PRO A 1 79 ? -0.138 11.187 5.742 1.00 93.19 79 PRO A O 1
ATOM 582 N N . VAL A 1 80 ? 0.564 9.092 5.353 1.00 95.38 80 VAL A N 1
ATOM 583 C CA . VAL A 1 80 ? 1.133 9.347 4.018 1.00 95.38 80 VAL A CA 1
ATOM 584 C C . VAL A 1 80 ? 0.264 8.756 2.908 1.00 95.38 80 VAL A C 1
ATOM 586 O O . VAL A 1 80 ? -0.443 7.767 3.101 1.00 95.38 80 VAL A O 1
ATOM 589 N N . SER A 1 81 ? 0.323 9.346 1.712 1.00 95.94 81 SER A N 1
ATOM 590 C CA . SER A 1 81 ? -0.400 8.836 0.544 1.00 95.94 81 SER A CA 1
ATOM 591 C C . SER A 1 81 ? 0.353 7.676 -0.115 1.00 95.94 81 SER A C 1
ATOM 593 O O . SER A 1 81 ? 1.431 7.866 -0.679 1.00 95.94 81 SER A O 1
ATOM 595 N N . THR A 1 82 ? -0.250 6.484 -0.100 1.00 94.06 82 THR A N 1
ATOM 596 C CA . THR A 1 82 ? 0.267 5.289 -0.789 1.00 94.06 82 THR A CA 1
ATOM 597 C C . THR A 1 82 ? 0.305 5.471 -2.307 1.00 94.06 82 THR A C 1
ATOM 599 O O . THR A 1 82 ? 1.277 5.073 -2.946 1.00 94.06 82 THR A O 1
ATOM 602 N N . THR A 1 83 ? -0.697 6.148 -2.878 1.00 93.50 83 THR A N 1
ATOM 603 C CA . THR A 1 83 ? -0.766 6.455 -4.314 1.00 93.50 83 THR A CA 1
ATOM 604 C C . THR A 1 83 ? 0.391 7.342 -4.765 1.00 93.50 83 THR A C 1
ATOM 606 O O . THR A 1 83 ? 1.050 7.027 -5.749 1.00 93.50 83 THR A O 1
ATOM 609 N N . HIS A 1 84 ? 0.688 8.424 -4.039 1.00 93.88 84 HIS A N 1
ATOM 610 C CA . HIS A 1 84 ? 1.815 9.292 -4.400 1.00 93.88 84 HIS A CA 1
ATOM 611 C C . HIS A 1 84 ? 3.156 8.571 -4.269 1.00 93.88 84 HIS A C 1
ATOM 613 O O . HIS A 1 84 ? 4.031 8.773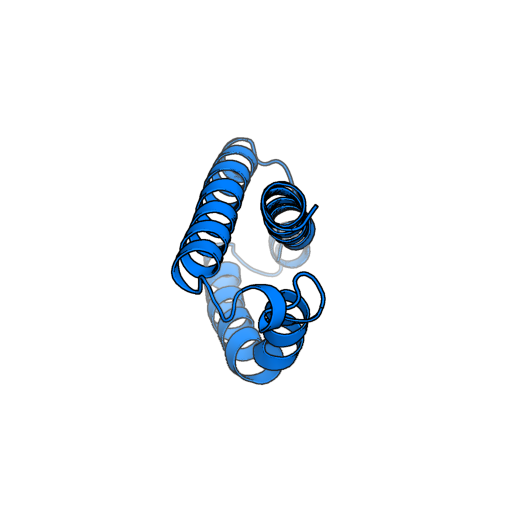 -5.106 1.00 93.88 84 HIS A O 1
ATOM 619 N N . ALA A 1 85 ? 3.307 7.713 -3.256 1.00 95.38 85 ALA A N 1
ATOM 620 C CA . ALA A 1 85 ? 4.529 6.944 -3.064 1.00 95.3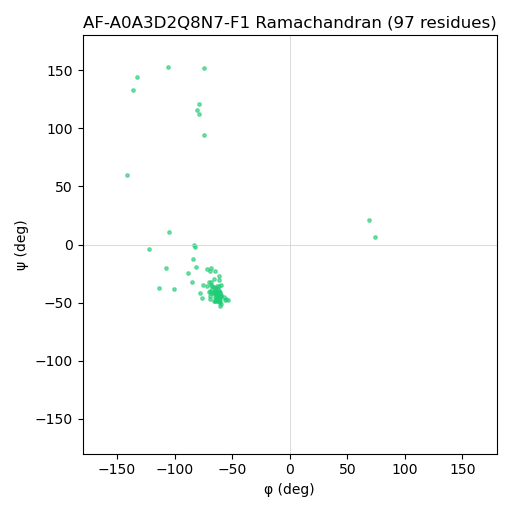8 85 ALA A CA 1
ATOM 621 C C . ALA A 1 85 ? 4.809 6.015 -4.260 1.00 95.38 85 ALA A C 1
ATOM 623 O O . ALA A 1 85 ? 5.903 6.073 -4.821 1.00 95.38 85 ALA A O 1
ATOM 624 N N . ILE A 1 86 ? 3.813 5.236 -4.711 1.00 94.25 86 ILE A N 1
ATOM 625 C CA . ILE A 1 86 ? 4.006 4.323 -5.850 1.00 94.25 86 ILE A CA 1
ATOM 626 C C . ILE A 1 86 ? 4.158 5.066 -7.181 1.00 94.25 86 ILE A C 1
ATOM 628 O O . ILE A 1 86 ? 5.029 4.715 -7.973 1.00 94.25 86 ILE A O 1
ATOM 632 N N . VAL A 1 87 ? 3.371 6.123 -7.416 1.00 93.62 87 VAL A N 1
ATOM 633 C CA . VAL A 1 87 ? 3.478 6.944 -8.633 1.00 93.62 87 VAL A CA 1
ATOM 634 C C . VAL A 1 87 ? 4.857 7.597 -8.714 1.00 93.62 87 VAL A C 1
ATOM 636 O O . VAL A 1 87 ? 5.516 7.505 -9.745 1.00 93.62 87 VAL A O 1
ATOM 639 N N . GLY A 1 88 ? 5.327 8.202 -7.620 1.00 93.19 88 GLY A N 1
ATOM 640 C CA . GLY A 1 88 ? 6.647 8.827 -7.561 1.00 93.19 88 GLY A CA 1
ATOM 641 C C . GLY A 1 88 ? 7.782 7.826 -7.774 1.00 93.19 88 GLY A C 1
ATOM 642 O O . GLY A 1 88 ? 8.720 8.120 -8.511 1.00 93.19 88 GLY A O 1
ATOM 643 N N . ALA A 1 89 ? 7.683 6.626 -7.196 1.00 94.06 89 ALA A N 1
ATOM 644 C CA . ALA A 1 89 ? 8.674 5.573 -7.401 1.00 94.06 89 ALA A CA 1
ATOM 645 C C . ALA A 1 89 ? 8.714 5.086 -8.863 1.00 94.06 89 ALA A C 1
ATOM 647 O O . ALA A 1 89 ? 9.798 4.876 -9.411 1.00 94.06 89 ALA A O 1
ATOM 648 N N . ILE A 1 90 ? 7.547 4.955 -9.505 1.00 92.12 90 ILE A N 1
ATOM 649 C CA . ILE A 1 90 ? 7.434 4.568 -10.917 1.00 92.12 90 ILE A CA 1
ATOM 650 C C . ILE A 1 90 ? 8.025 5.640 -11.837 1.00 92.12 90 ILE A C 1
ATOM 652 O O . I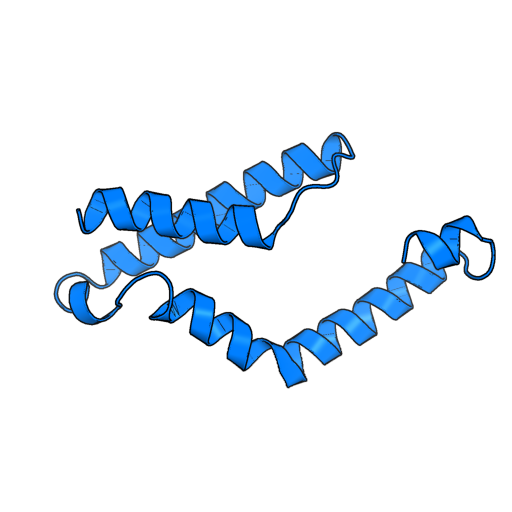LE A 1 90 ? 8.849 5.327 -12.693 1.00 92.12 90 ILE A O 1
ATOM 656 N N . LEU A 1 91 ? 7.662 6.906 -11.627 1.00 90.88 91 LEU A N 1
ATOM 657 C CA . LEU A 1 91 ? 8.236 8.024 -12.379 1.00 90.88 91 LEU A CA 1
ATOM 658 C C . LEU A 1 91 ? 9.751 8.139 -12.156 1.00 90.88 91 LEU A C 1
ATOM 660 O O . LEU A 1 91 ? 10.486 8.442 -13.090 1.00 90.88 91 LEU A O 1
ATOM 664 N N . GLY A 1 92 ? 10.226 7.849 -10.941 1.00 90.44 92 GLY A N 1
ATOM 665 C CA . GLY A 1 92 ? 11.644 7.881 -10.590 1.00 90.44 92 GLY A CA 1
ATOM 666 C C . GLY A 1 92 ? 12.489 6.909 -11.412 1.00 90.44 92 GLY A C 1
ATOM 667 O O . GLY A 1 92 ? 13.467 7.331 -12.026 1.00 90.44 92 GLY A O 1
ATOM 668 N N . PHE A 1 93 ? 12.125 5.622 -11.473 1.00 89.00 93 PHE A N 1
ATOM 669 C CA . PHE A 1 93 ? 12.878 4.690 -12.327 1.00 89.00 93 PHE A CA 1
ATOM 670 C C . PHE A 1 93 ? 12.605 4.953 -13.817 1.00 89.00 93 PHE A C 1
ATOM 672 O O . PHE A 1 93 ? 13.522 4.829 -14.628 1.00 89.00 93 PHE A O 1
ATOM 679 N N . GLY A 1 94 ? 11.373 5.341 -14.172 1.00 85.69 94 GLY A N 1
ATOM 680 C CA . GLY A 1 94 ? 10.992 5.689 -15.538 1.00 85.69 94 GLY A CA 1
ATOM 681 C C . GLY A 1 94 ? 11.886 6.784 -16.120 1.00 85.69 94 GLY A C 1
ATOM 682 O O . GLY A 1 94 ? 12.425 6.599 -17.203 1.00 85.69 94 GLY A O 1
ATOM 683 N N . GLY A 1 95 ? 12.140 7.860 -15.368 1.00 84.19 95 GLY A N 1
ATOM 684 C CA . GLY A 1 95 ? 13.050 8.935 -15.780 1.00 84.19 95 GLY A CA 1
ATOM 685 C C . GLY A 1 95 ? 14.526 8.523 -15.829 1.00 84.19 95 GLY A C 1
ATOM 686 O O . GLY A 1 95 ? 15.262 8.983 -16.691 1.00 84.19 95 GLY A O 1
ATOM 687 N N . ILE A 1 96 ? 14.979 7.612 -14.958 1.00 84.12 96 ILE A N 1
ATOM 688 C CA . ILE A 1 96 ? 16.371 7.118 -14.994 1.00 84.12 96 ILE A CA 1
ATOM 689 C C . ILE A 1 96 ? 16.646 6.295 -16.261 1.00 84.12 96 ILE A C 1
ATOM 691 O O . ILE A 1 96 ? 17.760 6.323 -16.781 1.00 84.12 96 ILE A O 1
ATOM 695 N N . ILE A 1 97 ? 15.657 5.532 -16.732 1.00 77.25 97 ILE A N 1
ATOM 696 C CA . ILE A 1 97 ? 15.843 4.557 -17.815 1.00 77.25 97 ILE A CA 1
ATOM 697 C C . ILE A 1 97 ? 15.360 5.095 -19.167 1.00 77.25 97 ILE A C 1
ATOM 699 O O . ILE A 1 97 ? 15.985 4.815 -20.187 1.00 77.25 97 ILE A O 1
ATOM 703 N N . GLY A 1 98 ? 14.254 5.839 -19.179 1.00 67.38 98 GLY A N 1
ATOM 704 C CA . GLY A 1 98 ? 13.635 6.390 -20.385 1.00 67.38 98 GLY A CA 1
ATOM 705 C C . GLY A 1 98 ? 14.164 7.762 -20.815 1.00 67.38 98 GLY A C 1
ATOM 706 O O . GLY A 1 98 ? 14.108 8.054 -22.008 1.00 67.38 98 GLY A O 1
ATOM 707 N N . GLY A 1 99 ? 14.721 8.553 -19.886 1.00 51.91 99 GLY A N 1
ATOM 708 C CA . GLY A 1 99 ? 15.053 9.969 -20.103 1.00 51.91 99 GLY A CA 1
ATOM 709 C C . GLY A 1 99 ? 13.875 10.896 -19.836 1.00 51.91 99 GLY A C 1
ATOM 710 O O . GLY A 1 99 ? 12.823 10.719 -20.486 1.00 51.91 99 GLY A O 1
#